Protein AF-A0A2H0FZQ2-F1 (afdb_monomer_lite)

Foldseek 3Di:
DCVVVVNDDQAAAEAQDEDDVVVVVVVVVLCVVCVPPDPVCSVSYHYHYPCSVVVCVVQDCPPVVFDWDFDADPVRDTPDIDTDHDDPVNVVVVSVVSVD

Sequence (100 aa):
GLDQTETKVKVYELPTIQGLFPRMFSTFIDNGMRKGIPKELWGGVITIYRDGSVIQEFTGNENGNNARVLVIDENGKVIYFYDRGFAVSALNQLRQKLAN

pLDDT: mean 87.91, std 6.71, range [55.88, 96.81]

Secondary structure (DSSP, 8-state):
-TGGGT------B--B--SSTGGGGHHHHHHHHHTTS-GGGGGGB--B-SSHHHHHHHH--TTTTS--EEEE-TTS-EEEEE-SS--HHHHHHHHHHH--

Radius of gyration: 14.75 Å; chains: 1; bounding box: 34×28×34 Å

Structure (mmCIF, N/CA/C/O backbone):
data_AF-A0A2H0FZQ2-F1
#
_entry.id   AF-A0A2H0FZQ2-F1
#
loop_
_atom_site.group_PDB
_atom_site.id
_atom_site.type_symbol
_atom_site.label_atom_id
_atom_site.label_alt_id
_atom_site.label_comp_id
_atom_site.label_asym_id
_atom_site.label_entity_id
_atom_site.label_seq_id
_atom_site.pdbx_PDB_ins_code
_atom_site.Cartn_x
_atom_site.Cartn_y
_atom_site.Cartn_z
_atom_site.occupancy
_atom_site.B_iso_or_equiv
_atom_site.auth_seq_id
_atom_site.auth_comp_id
_atom_site.auth_asym_id
_atom_site.auth_atom_id
_atom_site.pdbx_PDB_model_num
ATOM 1 N N . GLY A 1 1 ? -1.288 10.476 7.687 1.00 79.25 1 GLY A N 1
ATOM 2 C CA . GLY A 1 1 ? -2.688 10.019 7.602 1.00 79.25 1 GLY A CA 1
ATOM 3 C C . GLY A 1 1 ? -2.993 9.005 8.683 1.00 79.25 1 GLY A C 1
ATOM 4 O O . GLY A 1 1 ? -3.546 9.383 9.704 1.00 79.25 1 GLY A O 1
ATOM 5 N N . LEU A 1 2 ? -2.600 7.743 8.489 1.00 89.81 2 LEU A N 1
ATOM 6 C CA . LEU A 1 2 ? -2.849 6.669 9.462 1.00 89.81 2 LEU A CA 1
ATOM 7 C C . LEU A 1 2 ? -2.201 6.955 10.825 1.00 89.81 2 LEU A C 1
ATOM 9 O O . LEU A 1 2 ? -2.925 6.975 11.819 1.00 89.81 2 LEU A O 1
ATOM 13 N N . ASP A 1 3 ? -0.918 7.330 10.848 1.00 88.06 3 ASP A N 1
ATOM 14 C CA . ASP A 1 3 ? -0.205 7.693 12.088 1.00 88.06 3 ASP A CA 1
ATOM 15 C C . ASP A 1 3 ? -0.850 8.873 12.823 1.00 88.06 3 ASP A C 1
ATOM 17 O O . ASP A 1 3 ? -1.064 8.819 14.027 1.00 88.06 3 ASP A O 1
ATOM 21 N N . GLN A 1 4 ? -1.250 9.917 12.085 1.00 89.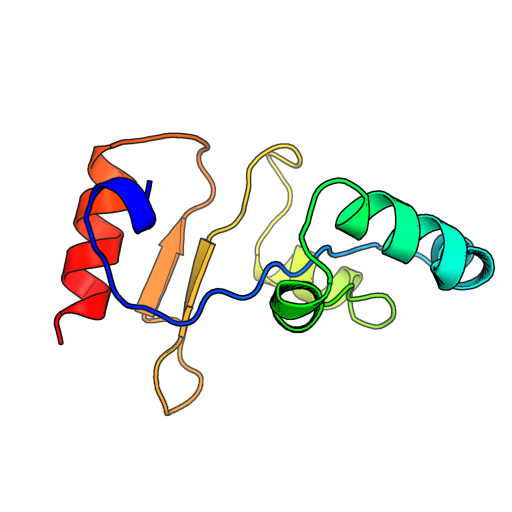88 4 GLN A N 1
ATOM 22 C CA . GLN A 1 4 ? -1.927 11.101 12.645 1.00 89.88 4 GLN A CA 1
ATOM 23 C C . GLN A 1 4 ? -3.290 10.777 13.274 1.00 89.88 4 GLN A C 1
ATOM 25 O O . GLN A 1 4 ? -3.803 11.561 14.062 1.00 89.88 4 GLN A O 1
ATOM 30 N N . THR A 1 5 ? -3.897 9.652 12.891 1.00 92.12 5 THR A N 1
ATOM 31 C CA . THR A 1 5 ? -5.168 9.164 13.450 1.00 92.12 5 THR A CA 1
ATOM 32 C C . THR A 1 5 ? -4.973 8.014 14.434 1.00 92.12 5 THR A C 1
ATOM 34 O O . THR A 1 5 ? -5.955 7.361 14.789 1.00 92.12 5 THR A O 1
ATOM 37 N N . GLU A 1 6 ? -3.720 7.728 14.805 1.00 91.75 6 GLU A N 1
ATOM 38 C CA . GLU A 1 6 ? -3.318 6.633 15.694 1.00 91.75 6 GLU A CA 1
ATOM 39 C C . GLU A 1 6 ? -3.867 5.264 15.254 1.00 91.75 6 GLU A C 1
ATOM 41 O O . GLU A 1 6 ? -4.117 4.367 16.061 1.00 91.75 6 GLU A O 1
ATOM 46 N N . THR A 1 7 ? -4.070 5.090 13.944 1.00 92.12 7 THR A N 1
ATOM 47 C CA . THR A 1 7 ? -4.618 3.852 13.386 1.00 92.12 7 THR A CA 1
ATOM 48 C C . THR A 1 7 ? -3.526 2.787 13.372 1.00 92.12 7 THR A C 1
ATOM 50 O O . THR A 1 7 ? -2.609 2.838 12.555 1.00 92.12 7 THR A O 1
ATOM 53 N N . LYS A 1 8 ? -3.629 1.806 14.274 1.00 89.88 8 LYS A N 1
ATOM 54 C CA . LYS A 1 8 ? -2.669 0.701 14.389 1.00 89.88 8 LYS A CA 1
ATOM 55 C C . LYS A 1 8 ? -2.982 -0.391 13.371 1.00 89.88 8 LYS A C 1
ATOM 57 O O . LYS A 1 8 ? -3.814 -1.256 13.619 1.00 89.88 8 LYS A O 1
ATOM 62 N N . VAL A 1 9 ? -2.298 -0.358 12.234 1.00 90.44 9 VAL A N 1
ATOM 63 C CA . VAL A 1 9 ? -2.430 -1.363 11.174 1.00 90.44 9 VAL A CA 1
ATOM 64 C C . VAL A 1 9 ? -1.072 -1.634 10.535 1.00 90.44 9 VAL A C 1
ATOM 66 O O . VAL A 1 9 ? -0.222 -0.748 10.469 1.00 90.44 9 VAL A O 1
ATOM 69 N N . LYS A 1 10 ? -0.854 -2.865 10.066 1.00 90.06 10 LYS A N 1
ATOM 70 C CA . LYS A 1 10 ? 0.319 -3.183 9.247 1.00 90.06 10 LYS A CA 1
ATOM 71 C C . LYS A 1 10 ? 0.111 -2.619 7.847 1.00 90.06 10 LYS A C 1
ATOM 73 O O . LYS A 1 10 ? -0.877 -2.945 7.195 1.00 9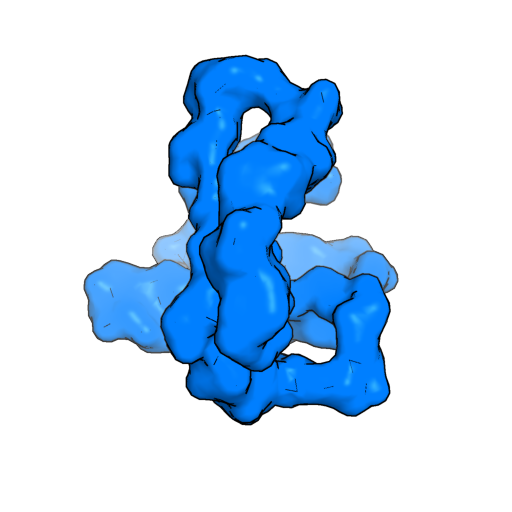0.06 10 LYS A O 1
ATOM 78 N N . VAL A 1 11 ? 1.049 -1.797 7.394 1.00 91.44 11 VAL A N 1
ATOM 79 C CA . VAL A 1 11 ? 1.039 -1.206 6.055 1.00 91.44 11 VAL A CA 1
ATOM 80 C C . VAL A 1 11 ? 2.225 -1.750 5.278 1.00 91.44 11 VAL A C 1
ATOM 82 O O . VAL A 1 11 ? 3.337 -1.807 5.801 1.00 91.44 11 VAL A O 1
ATOM 85 N N . TYR A 1 12 ? 1.968 -2.137 4.033 1.00 92.38 12 TYR A N 1
ATOM 86 C CA . TYR A 1 12 ? 2.997 -2.514 3.079 1.00 92.38 12 TYR A CA 1
ATOM 87 C C . TYR A 1 12 ? 2.915 -1.577 1.880 1.00 92.38 12 TYR A C 1
ATOM 89 O O . TYR A 1 12 ? 1.873 -1.463 1.236 1.00 92.38 12 TYR A O 1
ATOM 97 N N . GLU A 1 13 ? 4.018 -0.910 1.580 1.00 90.38 13 GLU A N 1
ATOM 98 C CA . GLU A 1 13 ? 4.202 -0.174 0.344 1.00 90.38 13 GLU A CA 1
ATOM 99 C C . GLU A 1 13 ? 4.740 -1.135 -0.708 1.00 90.38 13 GLU A C 1
ATOM 101 O O . GLU A 1 13 ? 5.802 -1.744 -0.546 1.00 90.38 13 GLU A O 1
ATOM 106 N N . LEU A 1 14 ? 3.996 -1.268 -1.802 1.00 91.69 14 LEU A N 1
ATOM 107 C CA . LEU A 1 14 ? 4.299 -2.216 -2.866 1.00 91.69 14 LEU A CA 1
ATOM 108 C C . LEU A 1 14 ? 4.607 -1.476 -4.175 1.00 91.69 14 LEU A C 1
ATOM 110 O O . LEU A 1 14 ? 3.766 -1.466 -5.083 1.00 91.69 14 LEU A O 1
ATOM 114 N N . PRO A 1 15 ? 5.784 -0.823 -4.306 1.00 89.00 15 PRO A N 1
ATOM 115 C CA . PRO A 1 15 ? 6.216 -0.268 -5.580 1.00 89.00 15 PRO A CA 1
ATOM 116 C C . PRO A 1 15 ? 6.116 -1.327 -6.671 1.00 89.00 15 PRO A C 1
ATOM 118 O O . PRO A 1 15 ? 6.732 -2.385 -6.586 1.00 89.00 15 PRO A O 1
ATOM 121 N N . THR A 1 16 ? 5.315 -1.058 -7.689 1.00 88.00 16 THR A N 1
ATOM 122 C CA . THR A 1 16 ? 5.019 -2.033 -8.734 1.00 88.00 16 THR A CA 1
ATOM 123 C C . THR A 1 16 ? 5.623 -1.526 -10.028 1.00 88.00 16 THR A C 1
ATOM 125 O O . THR A 1 16 ? 5.225 -0.478 -10.530 1.00 88.00 16 THR A O 1
ATOM 128 N N . ILE A 1 17 ? 6.614 -2.246 -10.549 1.00 84.56 17 ILE A N 1
ATOM 129 C CA . ILE A 1 17 ? 7.376 -1.813 -11.718 1.00 84.56 17 ILE A CA 1
ATOM 130 C C . ILE A 1 17 ? 7.225 -2.850 -12.823 1.00 84.56 17 ILE A C 1
ATOM 132 O O . ILE A 1 17 ? 7.522 -4.030 -12.639 1.00 84.56 17 ILE A O 1
ATOM 136 N N . GLN A 1 18 ? 6.772 -2.398 -13.990 1.00 81.50 18 GLN A N 1
ATOM 137 C CA . GLN A 1 18 ? 6.613 -3.253 -15.161 1.00 81.50 18 GLN A CA 1
ATOM 138 C C . GLN A 1 18 ? 7.886 -3.342 -16.001 1.00 81.50 18 GLN A C 1
ATOM 140 O O . GLN A 1 18 ? 8.684 -2.410 -16.072 1.00 81.50 18 GLN A O 1
ATOM 145 N N . GLY A 1 19 ? 8.023 -4.459 -16.715 1.00 77.88 19 GLY A N 1
ATOM 146 C CA . GLY A 1 19 ? 9.064 -4.656 -17.718 1.00 77.88 19 GLY A CA 1
ATOM 147 C C . GLY A 1 19 ? 10.297 -5.410 -17.217 1.00 77.88 19 GLY A C 1
ATOM 148 O O . GLY A 1 19 ? 10.518 -5.624 -16.024 1.00 77.88 19 GLY A O 1
ATOM 149 N N . LEU A 1 20 ? 11.100 -5.871 -18.175 1.00 71.94 20 LEU A N 1
ATOM 150 C CA . LEU A 1 20 ? 12.327 -6.637 -17.927 1.00 71.94 20 LEU A CA 1
ATOM 151 C C . LEU A 1 20 ? 13.512 -5.731 -17.568 1.00 71.94 20 LEU A C 1
ATOM 153 O O . LEU A 1 20 ? 14.345 -6.111 -16.748 1.00 71.94 20 LEU A O 1
ATOM 157 N N . PHE A 1 21 ? 13.559 -4.523 -18.136 1.00 76.75 21 PHE A N 1
ATOM 158 C CA . PHE A 1 21 ? 14.666 -3.581 -17.959 1.00 76.75 21 PHE A CA 1
ATOM 159 C C . PHE A 1 21 ? 14.861 -3.112 -16.504 1.00 76.75 21 PHE A C 1
ATOM 161 O O . PHE A 1 21 ? 15.992 -3.171 -16.021 1.00 76.75 21 PHE A O 1
ATOM 168 N N . PRO A 1 22 ? 13.808 -2.747 -15.744 1.00 74.75 22 PRO A N 1
ATOM 169 C CA . PRO A 1 22 ? 13.980 -2.297 -14.361 1.00 74.75 22 PRO A CA 1
ATOM 170 C C . PRO A 1 22 ? 14.526 -3.381 -13.427 1.00 74.75 22 PRO A C 1
ATOM 172 O O . PRO A 1 22 ? 15.198 -3.073 -12.447 1.00 74.75 22 PRO A O 1
ATOM 175 N N . ARG A 1 23 ? 14.309 -4.662 -13.755 1.00 76.44 23 ARG A N 1
ATOM 176 C CA . ARG A 1 23 ? 14.821 -5.787 -12.956 1.00 76.44 23 ARG A CA 1
ATOM 177 C C . ARG A 1 23 ? 16.345 -5.842 -12.943 1.00 76.44 23 ARG A C 1
ATOM 179 O O . ARG A 1 23 ? 16.919 -6.274 -11.952 1.00 76.44 23 ARG A O 1
ATOM 186 N N . MET A 1 24 ? 16.992 -5.403 -14.024 1.00 78.06 24 MET A N 1
ATOM 187 C CA . MET A 1 24 ? 18.455 -5.400 -14.133 1.00 78.06 24 MET A CA 1
ATOM 188 C C . MET A 1 24 ? 19.113 -4.347 -13.230 1.00 78.06 24 MET A C 1
ATOM 190 O O . MET A 1 24 ? 20.301 -4.450 -12.944 1.00 78.06 24 MET A O 1
ATOM 194 N N . PHE A 1 25 ? 18.343 -3.368 -12.744 1.00 84.31 25 PHE A N 1
ATOM 195 C CA . PHE A 1 25 ? 18.809 -2.289 -11.869 1.00 84.31 25 PHE A CA 1
ATOM 196 C C . PHE A 1 25 ? 18.081 -2.280 -10.515 1.00 84.31 25 PHE A C 1
ATOM 198 O O . PHE A 1 25 ? 18.018 -1.243 -9.851 1.00 84.31 25 PHE A O 1
ATOM 205 N N . SER A 1 26 ? 17.541 -3.427 -10.087 1.00 81.81 26 SER A N 1
ATOM 206 C CA . SER A 1 26 ? 16.689 -3.530 -8.895 1.00 81.81 26 SER A CA 1
ATOM 207 C C . SER A 1 26 ? 17.350 -2.986 -7.630 1.00 81.81 26 SER A C 1
ATOM 209 O O . SER A 1 26 ? 16.726 -2.244 -6.884 1.00 81.81 26 SER A O 1
ATOM 211 N N . THR A 1 27 ? 18.643 -3.251 -7.419 1.00 81.19 27 THR A N 1
ATOM 212 C CA . THR A 1 27 ? 19.378 -2.741 -6.252 1.00 81.19 27 THR A CA 1
ATOM 213 C C . THR A 1 27 ? 19.392 -1.213 -6.197 1.00 81.19 27 THR A C 1
ATOM 215 O O . THR A 1 27 ? 19.249 -0.633 -5.124 1.00 81.19 27 THR A O 1
ATOM 218 N N . PHE A 1 28 ? 19.550 -0.538 -7.338 1.00 85.81 28 PHE A N 1
ATOM 219 C CA . PHE A 1 28 ? 19.534 0.925 -7.390 1.00 85.81 28 PHE A CA 1
ATOM 220 C C . PHE A 1 28 ? 18.129 1.476 -7.117 1.00 85.81 28 PHE A C 1
ATOM 222 O O . PHE A 1 28 ? 17.977 2.424 -6.348 1.00 85.81 28 PHE A O 1
ATOM 229 N N . ILE A 1 29 ? 17.110 0.845 -7.703 1.00 82.38 29 ILE A N 1
ATOM 230 C CA . ILE A 1 29 ? 15.703 1.217 -7.533 1.00 82.38 29 ILE A CA 1
ATOM 231 C C . ILE A 1 29 ? 15.262 1.026 -6.079 1.00 82.38 29 ILE A C 1
ATOM 233 O O . ILE A 1 29 ? 14.756 1.966 -5.471 1.00 82.38 29 ILE A O 1
ATOM 237 N N . ASP A 1 30 ? 15.506 -0.145 -5.494 1.00 83.25 30 ASP A N 1
ATOM 238 C CA . ASP A 1 30 ? 15.128 -0.464 -4.114 1.00 83.25 30 ASP A CA 1
ATOM 239 C C . ASP A 1 30 ? 15.797 0.495 -3.120 1.00 83.25 30 ASP A C 1
ATOM 241 O O . ASP A 1 30 ? 15.154 0.983 -2.189 1.00 83.25 30 ASP A O 1
ATOM 245 N N . ASN A 1 31 ? 17.076 0.821 -3.341 1.00 83.31 31 ASN A N 1
ATOM 246 C CA . ASN A 1 31 ? 17.786 1.816 -2.536 1.00 83.31 31 ASN A CA 1
ATOM 247 C C . ASN A 1 31 ? 17.196 3.221 -2.706 1.00 83.31 31 ASN A C 1
ATOM 249 O O . ASN A 1 31 ? 17.130 3.971 -1.734 1.00 83.31 31 ASN A O 1
ATOM 253 N N . GLY A 1 32 ? 16.748 3.578 -3.913 1.00 85.25 32 GLY A N 1
ATOM 254 C CA . GLY A 1 32 ? 16.032 4.823 -4.180 1.00 85.25 32 GLY A CA 1
ATOM 255 C C . GLY A 1 32 ? 14.715 4.912 -3.409 1.00 85.25 32 GLY A C 1
ATOM 256 O O . GLY A 1 32 ? 14.497 5.890 -2.695 1.00 85.25 32 GLY A O 1
ATOM 257 N N . MET A 1 33 ? 13.883 3.869 -3.479 1.00 82.69 33 MET A N 1
ATOM 258 C CA . MET A 1 33 ? 12.579 3.812 -2.799 1.00 82.69 33 MET A CA 1
ATOM 259 C C . MET A 1 33 ? 12.707 3.853 -1.271 1.00 82.69 33 MET A C 1
ATOM 261 O O . MET A 1 33 ? 11.842 4.388 -0.587 1.00 82.69 33 MET A O 1
ATOM 265 N N . ARG A 1 34 ? 13.811 3.335 -0.723 1.00 84.25 34 ARG A N 1
ATOM 266 C CA . ARG A 1 34 ? 14.072 3.284 0.724 1.00 84.25 34 ARG A CA 1
ATOM 267 C C . ARG A 1 34 ? 14.906 4.454 1.255 1.00 84.25 34 ARG A C 1
ATOM 269 O O . ARG A 1 34 ? 15.126 4.537 2.461 1.00 84.25 34 ARG A O 1
ATOM 276 N N . LYS A 1 35 ? 15.367 5.370 0.393 1.00 83.31 35 LYS A N 1
ATOM 277 C CA . LYS A 1 35 ? 16.362 6.414 0.721 1.00 83.31 35 LYS A CA 1
ATOM 278 C C . LYS A 1 35 ? 15.942 7.363 1.856 1.00 83.31 35 LYS A C 1
ATOM 280 O O . LYS A 1 35 ? 16.808 7.950 2.495 1.00 83.31 35 LYS A O 1
ATOM 285 N N . GLY A 1 36 ? 14.640 7.511 2.105 1.00 78.19 36 GLY A N 1
ATOM 286 C CA . GLY A 1 36 ? 14.082 8.347 3.176 1.00 78.19 36 GLY A CA 1
ATOM 287 C C . GLY A 1 36 ? 13.498 7.573 4.361 1.00 78.19 36 GLY A C 1
ATOM 288 O O . GLY A 1 36 ? 12.907 8.189 5.241 1.00 78.19 36 GLY A O 1
ATOM 289 N N . ILE A 1 37 ? 13.623 6.245 4.377 1.00 79.94 37 ILE A N 1
ATOM 290 C CA . ILE A 1 37 ? 12.950 5.374 5.344 1.00 79.94 37 ILE A CA 1
ATOM 291 C C . ILE A 1 37 ? 14.002 4.800 6.305 1.00 79.94 37 ILE A C 1
ATOM 293 O O . ILE A 1 37 ? 15.027 4.291 5.839 1.00 79.94 37 ILE A O 1
ATOM 297 N N . PRO A 1 38 ? 13.784 4.850 7.632 1.00 82.56 38 PRO A N 1
ATOM 298 C CA . PRO A 1 38 ? 14.639 4.165 8.600 1.00 82.56 38 PRO A CA 1
ATOM 299 C C . PRO A 1 38 ? 14.781 2.667 8.284 1.00 82.56 38 PRO A C 1
ATOM 301 O O . PRO A 1 38 ? 13.820 2.028 7.852 1.00 82.56 38 PRO A O 1
ATOM 304 N N . LYS A 1 39 ? 15.974 2.089 8.484 1.00 80.94 39 LYS A N 1
ATOM 305 C CA . LYS A 1 39 ? 16.292 0.709 8.050 1.00 80.94 39 LYS A CA 1
ATOM 306 C C . LYS A 1 39 ? 15.365 -0.337 8.663 1.00 80.94 39 LYS A C 1
ATOM 308 O O . LYS A 1 39 ? 15.006 -1.311 8.009 1.00 80.94 39 LYS A O 1
ATOM 313 N N . GLU A 1 40 ? 14.951 -0.113 9.897 1.00 83.88 40 GLU A N 1
ATOM 314 C CA . GLU A 1 40 ? 14.003 -0.924 10.650 1.00 83.88 40 GLU A CA 1
ATOM 315 C C . GLU A 1 40 ? 12.611 -0.998 9.998 1.00 83.88 40 GLU A C 1
ATOM 317 O O . GLU A 1 40 ? 11.903 -1.985 10.183 1.00 83.88 40 GLU A O 1
ATOM 322 N N . LEU A 1 41 ? 12.238 -0.008 9.179 1.00 80.38 41 LEU A N 1
ATOM 323 C CA . LEU A 1 41 ? 10.958 0.046 8.469 1.00 80.38 41 LEU A CA 1
ATOM 324 C C . LEU A 1 41 ? 11.058 -0.455 7.019 1.00 80.38 41 LEU A C 1
ATOM 326 O O . LEU A 1 41 ? 10.039 -0.566 6.339 1.00 80.38 41 LEU A O 1
ATOM 330 N N . TRP A 1 42 ? 12.250 -0.825 6.533 1.00 79.81 42 TRP A N 1
ATOM 331 C CA . TRP A 1 42 ? 12.436 -1.290 5.149 1.00 79.81 42 TRP A CA 1
ATOM 332 C C . TRP A 1 42 ? 11.640 -2.556 4.821 1.00 79.81 42 TRP A C 1
ATOM 334 O O . TRP A 1 42 ? 11.303 -2.769 3.658 1.00 79.81 42 TRP A O 1
ATOM 344 N N . GLY A 1 43 ? 11.305 -3.372 5.827 1.00 79.69 43 GLY A N 1
ATOM 345 C CA . GLY A 1 43 ? 10.449 -4.551 5.661 1.00 79.69 43 GLY A CA 1
ATOM 346 C C . GLY A 1 43 ? 9.014 -4.225 5.229 1.00 79.69 43 GLY A C 1
ATOM 347 O O . GLY A 1 43 ? 8.331 -5.097 4.700 1.00 79.69 43 GLY A O 1
ATOM 348 N N . GLY A 1 44 ? 8.570 -2.977 5.409 1.00 84.62 44 GLY A N 1
ATOM 349 C CA . GLY A 1 44 ? 7.289 -2.489 4.904 1.00 84.62 44 GLY A CA 1
ATOM 350 C C . GLY A 1 44 ? 7.307 -2.133 3.417 1.00 84.62 44 GLY A C 1
ATOM 351 O O . GLY A 1 44 ? 6.241 -1.918 2.861 1.00 84.62 44 GLY A O 1
ATOM 352 N N . VAL A 1 45 ? 8.474 -2.08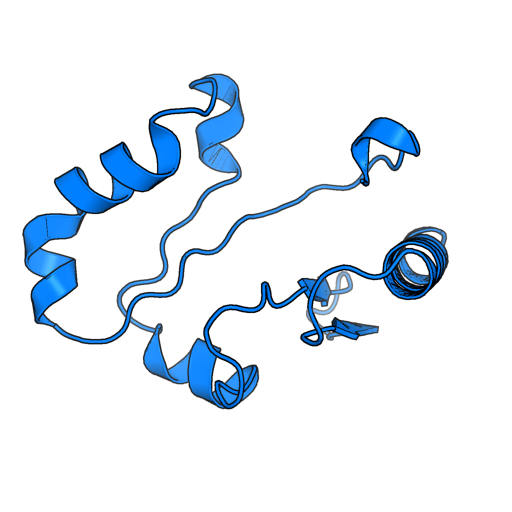5 2.758 1.00 88.12 45 VAL A N 1
ATOM 353 C CA . VAL A 1 45 ? 8.607 -1.662 1.352 1.00 88.12 45 VAL A CA 1
ATOM 354 C C . VAL A 1 45 ? 9.126 -2.809 0.491 1.00 88.12 45 VAL A C 1
ATOM 356 O O . VAL A 1 45 ? 10.308 -3.182 0.554 1.00 88.12 45 VAL A O 1
ATOM 359 N N . ILE A 1 46 ? 8.245 -3.352 -0.346 1.00 89.38 46 ILE A N 1
ATOM 360 C CA . ILE A 1 46 ? 8.504 -4.547 -1.153 1.00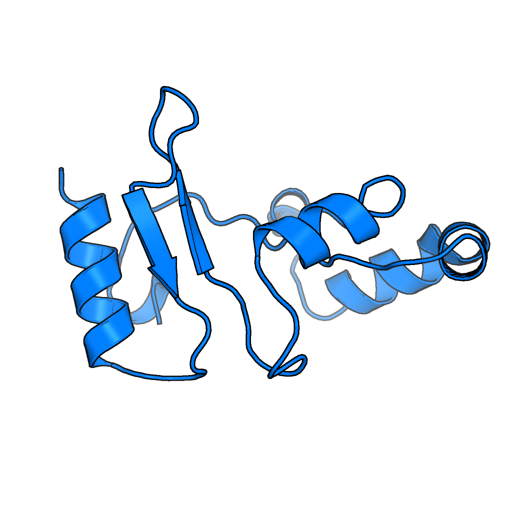 89.38 46 ILE A CA 1
ATOM 361 C C . ILE A 1 46 ? 8.236 -4.223 -2.622 1.00 89.38 46 ILE A C 1
ATOM 363 O O . ILE A 1 46 ? 7.091 -4.128 -3.054 1.00 89.38 46 ILE A O 1
ATOM 367 N N . THR A 1 47 ? 9.301 -4.074 -3.409 1.00 89.25 47 THR A N 1
ATOM 368 C CA . THR A 1 47 ? 9.173 -3.809 -4.844 1.00 89.25 47 THR A CA 1
ATOM 369 C C . THR A 1 47 ? 8.757 -5.074 -5.603 1.00 89.25 47 THR A C 1
ATOM 371 O O . THR A 1 47 ? 9.433 -6.104 -5.546 1.00 89.25 47 THR A O 1
ATOM 374 N N . ILE A 1 48 ? 7.666 -4.995 -6.364 1.00 89.50 48 ILE A N 1
ATOM 375 C CA . ILE A 1 48 ? 7.145 -6.070 -7.213 1.00 89.50 48 ILE A CA 1
ATOM 376 C C . ILE A 1 48 ? 7.661 -5.875 -8.641 1.00 89.50 48 ILE A C 1
ATOM 378 O O . ILE A 1 48 ? 7.245 -4.961 -9.353 1.00 89.50 48 ILE A O 1
ATOM 382 N N . TYR A 1 49 ? 8.561 -6.767 -9.064 1.00 87.19 49 TYR A N 1
ATOM 383 C CA . TYR A 1 49 ? 9.205 -6.727 -10.385 1.00 87.19 49 TYR A CA 1
ATOM 384 C C . TYR A 1 49 ? 8.635 -7.730 -11.397 1.00 87.19 49 TYR A C 1
ATOM 386 O O . TYR A 1 49 ? 8.546 -7.442 -12.591 1.00 87.19 49 TYR A O 1
ATOM 394 N N . ARG A 1 50 ? 8.331 -8.960 -10.957 1.00 86.50 50 ARG A N 1
ATOM 395 C CA . ARG A 1 50 ? 7.891 -10.040 -11.860 1.00 86.50 50 ARG A CA 1
ATOM 396 C C . ARG A 1 50 ? 6.428 -9.874 -12.240 1.00 86.50 50 ARG A C 1
ATOM 398 O O . ARG A 1 50 ? 6.122 -9.843 -13.427 1.00 86.50 50 ARG A O 1
ATOM 405 N N . ASP A 1 51 ? 5.586 -9.655 -11.238 1.00 89.81 51 ASP A N 1
ATOM 406 C CA . ASP A 1 51 ? 4.130 -9.603 -11.388 1.00 89.81 51 ASP A CA 1
ATOM 407 C C . ASP A 1 51 ? 3.607 -8.169 -11.525 1.00 89.81 51 ASP A C 1
ATOM 409 O O . ASP A 1 51 ? 2.431 -7.894 -11.302 1.00 89.81 51 ASP A O 1
ATOM 413 N N . GLY A 1 52 ? 4.478 -7.231 -11.912 1.00 88.38 52 GLY A N 1
ATOM 414 C CA . GLY A 1 52 ? 4.110 -5.822 -12.007 1.00 88.38 52 GLY A CA 1
ATOM 415 C C . GLY A 1 52 ? 2.972 -5.556 -12.997 1.00 88.38 52 GLY A C 1
ATOM 416 O O . GLY A 1 52 ? 2.130 -4.690 -12.765 1.00 88.38 52 GLY A O 1
ATOM 417 N N . SER A 1 53 ? 2.912 -6.331 -14.084 1.00 88.94 53 SER A N 1
ATOM 418 C CA . SER A 1 53 ? 1.805 -6.276 -15.044 1.00 88.94 53 SER A CA 1
ATOM 419 C C . SER A 1 53 ? 0.497 -6.785 -14.454 1.00 88.94 53 SER A C 1
ATOM 421 O O . SER A 1 53 ? -0.523 -6.126 -14.614 1.00 88.94 53 SER A O 1
ATOM 423 N N . VAL A 1 54 ? 0.547 -7.893 -13.714 1.00 92.25 54 VAL A N 1
ATOM 424 C CA . VAL A 1 54 ? -0.624 -8.509 -13.074 1.00 92.25 54 VAL A CA 1
ATOM 425 C C . VAL A 1 54 ? -1.236 -7.558 -12.047 1.00 92.25 54 VAL A C 1
ATOM 427 O O . VAL A 1 54 ? -2.439 -7.325 -12.057 1.00 92.25 54 VAL A O 1
ATOM 430 N N . ILE A 1 55 ? -0.409 -6.951 -11.191 1.00 91.25 55 ILE A N 1
ATOM 431 C CA . ILE A 1 55 ? -0.883 -6.003 -10.175 1.00 91.25 55 ILE A CA 1
ATOM 432 C C . ILE A 1 55 ? -1.488 -4.754 -10.819 1.00 91.25 55 ILE A C 1
ATOM 434 O O . ILE A 1 55 ? -2.527 -4.269 -10.368 1.00 91.25 55 ILE A O 1
ATOM 438 N N . GLN A 1 56 ? -0.873 -4.228 -11.878 1.00 89.19 56 GLN A N 1
ATOM 439 C CA . GLN A 1 56 ? -1.414 -3.064 -12.576 1.00 89.19 56 GLN A CA 1
ATOM 440 C C . GLN A 1 56 ? -2.732 -3.378 -13.292 1.00 89.19 56 GLN A C 1
ATOM 442 O O . GLN A 1 56 ? -3.631 -2.548 -13.280 1.00 89.19 56 GLN A O 1
ATOM 447 N N . GLU A 1 57 ? -2.856 -4.550 -13.913 1.00 91.62 57 GLU A N 1
ATOM 448 C CA . GLU A 1 57 ? -4.105 -4.988 -14.540 1.00 91.62 57 GLU A CA 1
ATOM 449 C C . GLU A 1 57 ? -5.211 -5.161 -13.493 1.00 91.62 57 GLU A C 1
ATOM 451 O O . GLU A 1 57 ? -6.316 -4.660 -13.674 1.00 91.62 57 GLU A O 1
ATOM 456 N N . PHE A 1 58 ? -4.886 -5.778 -12.354 1.00 93.31 58 PHE A N 1
ATOM 457 C CA . PHE A 1 58 ? -5.823 -5.987 -11.253 1.00 93.31 58 PHE A CA 1
ATOM 458 C C . PHE A 1 58 ? -6.303 -4.678 -10.610 1.00 93.31 58 PHE A C 1
ATOM 460 O O . PHE A 1 58 ? -7.468 -4.557 -10.242 1.00 93.31 58 PHE A O 1
ATOM 467 N N . THR A 1 59 ? -5.407 -3.701 -10.452 1.00 92.31 59 THR A N 1
ATOM 468 C CA . THR A 1 59 ? -5.692 -2.447 -9.732 1.00 92.31 59 THR A CA 1
ATOM 469 C C . THR A 1 59 ? -5.986 -1.250 -10.645 1.00 92.31 59 THR A C 1
ATOM 471 O O . THR A 1 59 ? -6.325 -0.178 -10.148 1.00 92.31 59 THR A O 1
ATOM 474 N N . GLY A 1 60 ? -5.869 -1.407 -11.967 1.00 90.25 60 GLY A N 1
ATOM 475 C CA . GLY A 1 60 ? -6.039 -0.348 -12.966 1.00 90.25 60 GLY A CA 1
ATOM 476 C C . GLY A 1 60 ? -4.864 0.640 -13.046 1.00 90.25 60 GLY A C 1
ATOM 477 O O . GLY A 1 60 ? -4.046 0.746 -12.136 1.00 90.25 60 GLY A O 1
ATOM 478 N N . ASN A 1 61 ? -4.756 1.408 -14.141 1.00 87.00 61 ASN A N 1
ATOM 479 C CA . ASN A 1 61 ? -3.694 2.423 -14.310 1.00 87.00 61 ASN A CA 1
ATOM 480 C C . ASN A 1 61 ? -4.101 3.704 -15.040 1.00 87.00 61 ASN A C 1
ATOM 482 O O . ASN A 1 61 ? -3.253 4.417 -15.566 1.00 87.00 61 ASN A O 1
ATOM 486 N N . GLU A 1 62 ? -5.389 4.017 -15.055 1.00 84.00 62 GLU A N 1
ATOM 487 C CA . GLU A 1 62 ? -5.916 5.187 -15.769 1.00 84.00 62 GLU A CA 1
ATOM 488 C C . GLU A 1 62 ? -5.354 6.504 -15.202 1.00 84.00 62 GLU A C 1
ATOM 490 O O . GLU A 1 62 ? -5.039 7.418 -15.958 1.00 84.00 62 GLU A O 1
ATOM 495 N N . ASN A 1 63 ? -5.131 6.564 -13.881 1.00 81.69 63 ASN A N 1
ATOM 496 C CA . ASN A 1 63 ? -4.502 7.689 -13.182 1.00 81.69 63 ASN A CA 1
ATOM 497 C C . ASN A 1 63 ? -3.208 7.245 -12.483 1.00 81.69 63 ASN A C 1
ATOM 499 O O . ASN A 1 63 ? -3.157 7.121 -11.259 1.00 81.69 63 ASN A O 1
ATOM 503 N N . GLY A 1 64 ? -2.156 6.982 -13.263 1.00 79.00 64 GLY A N 1
ATOM 504 C CA . GLY A 1 64 ? -0.936 6.311 -12.786 1.00 79.00 64 GLY A CA 1
ATOM 505 C C . GLY A 1 64 ? -0.160 6.991 -11.652 1.00 79.00 64 GLY A C 1
ATOM 506 O O . GLY A 1 64 ? 0.635 6.331 -10.990 1.00 79.00 64 GLY A O 1
ATOM 507 N N . ASN A 1 65 ? -0.417 8.273 -11.384 1.00 84.31 65 ASN A N 1
ATOM 508 C CA . ASN A 1 65 ? 0.218 9.008 -10.287 1.00 84.31 65 ASN A CA 1
ATOM 509 C C . ASN A 1 65 ? -0.486 8.821 -8.934 1.00 84.31 65 ASN A C 1
ATOM 511 O O . ASN A 1 65 ? 0.035 9.263 -7.909 1.00 84.31 65 ASN A O 1
ATOM 515 N N . ASN A 1 66 ? -1.663 8.194 -8.907 1.00 87.81 66 ASN A N 1
ATOM 516 C CA . ASN A 1 66 ? -2.379 7.960 -7.663 1.00 87.81 66 ASN A CA 1
ATOM 517 C C . ASN A 1 66 ? -1.833 6.724 -6.949 1.00 87.81 66 ASN A C 1
ATOM 519 O O . ASN A 1 66 ? -1.646 5.661 -7.545 1.00 87.81 66 ASN A O 1
ATOM 523 N N . ALA A 1 67 ? -1.650 6.848 -5.634 1.00 88.62 67 ALA A N 1
ATOM 524 C CA . ALA A 1 67 ? -1.484 5.679 -4.789 1.00 88.62 67 ALA A CA 1
ATOM 525 C C . ALA A 1 67 ? -2.763 4.832 -4.834 1.00 88.62 67 ALA A C 1
ATOM 527 O O . ALA A 1 67 ? -3.876 5.360 -4.759 1.00 88.62 67 ALA A O 1
ATOM 528 N N . ARG A 1 68 ? -2.580 3.515 -4.925 1.00 92.81 68 ARG A N 1
ATOM 529 C CA . ARG A 1 68 ? -3.659 2.529 -4.882 1.00 92.81 68 ARG A CA 1
ATOM 530 C C . ARG A 1 68 ? -3.639 1.863 -3.525 1.00 92.81 68 ARG A C 1
ATOM 532 O O . ARG A 1 68 ? -2.634 1.271 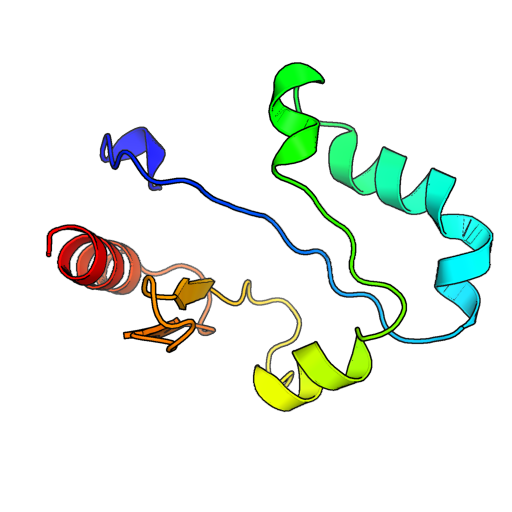-3.140 1.00 92.81 68 ARG A O 1
ATOM 539 N N . VAL A 1 69 ? -4.735 1.995 -2.793 1.00 94.50 69 VAL A N 1
ATOM 540 C CA . VAL A 1 69 ? -4.849 1.517 -1.418 1.00 94.50 69 VAL A CA 1
ATOM 541 C C . VAL A 1 69 ? -5.803 0.338 -1.390 1.00 94.50 69 VAL A C 1
ATOM 543 O O . VAL A 1 69 ? -6.953 0.467 -1.802 1.00 94.50 69 VAL A O 1
ATOM 546 N N . LEU A 1 70 ? -5.319 -0.798 -0.892 1.00 95.50 70 LEU A N 1
ATOM 547 C CA . LEU A 1 70 ? -6.098 -2.013 -0.694 1.00 95.50 70 LEU A CA 1
ATOM 548 C C . LEU A 1 70 ? -6.126 -2.354 0.794 1.00 95.50 70 LEU A C 1
ATOM 550 O O . LEU A 1 70 ? -5.096 -2.286 1.464 1.00 95.50 70 LEU A O 1
ATOM 554 N N . VAL A 1 71 ? -7.289 -2.767 1.292 1.00 95.56 71 VAL A N 1
ATOM 555 C CA . VAL A 1 71 ? -7.395 -3.506 2.556 1.00 95.56 71 VAL A CA 1
ATOM 556 C C . VAL A 1 71 ? -7.796 -4.929 2.215 1.00 95.56 71 VAL A C 1
ATOM 558 O O . VAL A 1 71 ? -8.776 -5.141 1.498 1.00 95.56 71 VAL A O 1
ATOM 561 N N . ILE A 1 72 ? -7.021 -5.880 2.722 1.00 94.19 72 ILE A N 1
ATOM 562 C CA . ILE A 1 72 ? -7.194 -7.309 2.485 1.00 94.19 72 ILE A CA 1
ATOM 563 C C . ILE A 1 72 ? -7.502 -7.966 3.833 1.00 94.19 72 ILE A C 1
ATOM 565 O O . ILE A 1 72 ? -6.839 -7.650 4.821 1.00 94.19 72 ILE A O 1
ATOM 569 N N . ASP A 1 73 ? -8.513 -8.831 3.877 1.00 93.56 73 ASP A N 1
ATOM 570 C CA . ASP A 1 73 ? -8.834 -9.621 5.068 1.00 93.56 73 ASP A CA 1
ATOM 571 C C . ASP A 1 73 ? -7.932 -10.863 5.212 1.00 93.56 73 ASP A C 1
ATOM 573 O O . ASP A 1 73 ? -7.092 -11.168 4.362 1.00 93.56 73 ASP A O 1
ATOM 577 N N . GLU A 1 74 ? -8.103 -11.608 6.301 1.00 92.56 74 GLU A N 1
ATOM 578 C CA . GLU A 1 74 ? -7.363 -12.848 6.583 1.00 92.56 74 GLU A CA 1
ATOM 579 C C . GLU A 1 74 ? -7.548 -13.965 5.542 1.00 92.56 74 GLU A C 1
ATOM 581 O O . GLU A 1 74 ? -6.708 -14.859 5.452 1.00 92.56 74 GLU A O 1
ATOM 586 N N . ASN A 1 75 ? -8.606 -13.902 4.728 1.00 95.50 75 ASN A N 1
ATOM 587 C CA . ASN A 1 75 ? -8.886 -14.859 3.658 1.00 95.50 75 ASN A CA 1
ATOM 588 C C . ASN A 1 75 ? -8.305 -14.409 2.308 1.00 95.50 75 ASN A C 1
ATOM 590 O O . ASN A 1 75 ? -8.512 -15.073 1.291 1.00 95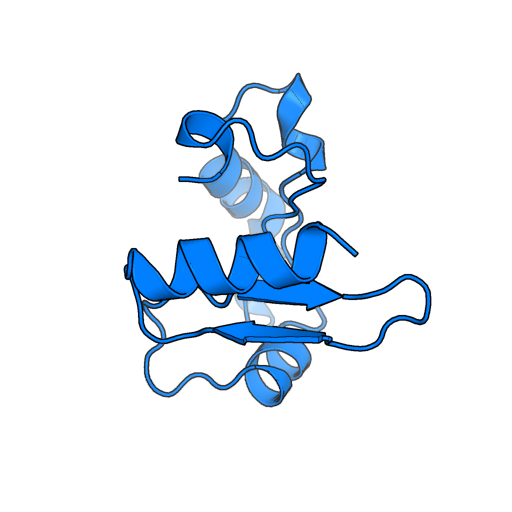.50 75 ASN A O 1
ATOM 594 N N . GLY A 1 76 ? -7.595 -13.277 2.271 1.00 92.88 76 GLY A N 1
ATOM 595 C CA . GLY A 1 76 ? -7.036 -12.720 1.044 1.00 92.88 76 GLY A CA 1
ATOM 596 C C . GLY A 1 76 ? -8.046 -11.937 0.202 1.00 92.88 76 GLY A C 1
ATOM 597 O O . GLY A 1 76 ? -7.760 -11.623 -0.954 1.00 92.88 76 GLY A O 1
ATOM 598 N N . LYS A 1 77 ? -9.226 -11.600 0.736 1.00 95.56 77 LYS A N 1
ATOM 599 C CA . LYS A 1 77 ? -10.246 -10.842 0.007 1.00 95.56 77 LYS A CA 1
ATOM 600 C C . LYS A 1 77 ? -10.027 -9.343 0.169 1.00 95.56 77 LYS A C 1
ATOM 602 O O . LYS A 1 77 ? -9.858 -8.837 1.274 1.00 95.56 77 LYS A O 1
ATOM 607 N N . VAL A 1 78 ? -10.120 -8.608 -0.938 1.00 96.19 78 VAL A N 1
ATOM 608 C CA . VAL A 1 78 ? -10.127 -7.140 -0.917 1.00 96.19 78 VAL A CA 1
ATOM 609 C C . VAL A 1 78 ? -11.458 -6.645 -0.343 1.00 96.19 78 VAL A C 1
ATOM 611 O O . VAL A 1 78 ? -12.515 -6.830 -0.948 1.00 96.19 78 VAL A O 1
ATOM 614 N N . ILE A 1 79 ? -11.411 -6.004 0.825 1.00 96.38 79 ILE A N 1
ATOM 615 C CA . ILE A 1 79 ? -12.581 -5.437 1.522 1.00 96.38 79 ILE A CA 1
ATOM 616 C C . ILE A 1 79 ? -12.680 -3.910 1.388 1.00 96.38 79 ILE A C 1
ATOM 618 O O . ILE A 1 79 ? -13.693 -3.312 1.763 1.00 96.38 79 ILE A O 1
ATOM 622 N N . TYR A 1 80 ? -11.640 -3.278 0.840 1.00 96.81 80 TYR A N 1
ATOM 623 C CA . TYR A 1 80 ? -11.600 -1.857 0.507 1.00 96.81 80 TYR A CA 1
ATOM 624 C C . TYR A 1 80 ? -10.588 -1.600 -0.612 1.00 96.81 80 TYR A C 1
ATOM 626 O O . TYR A 1 80 ? -9.486 -2.148 -0.574 1.00 96.81 80 TYR A O 1
ATOM 634 N N . PHE A 1 81 ? -10.947 -0.742 -1.568 1.00 95.69 81 PHE A N 1
ATOM 635 C CA . PHE A 1 81 ? -10.068 -0.277 -2.638 1.00 95.69 81 PHE A CA 1
ATOM 636 C C . PHE A 1 81 ? -10.274 1.218 -2.882 1.00 95.69 81 PHE A C 1
ATOM 638 O O . PHE A 1 81 ? -11.412 1.692 -2.886 1.00 95.69 81 PHE A O 1
ATOM 645 N N . TYR A 1 82 ? -9.184 1.957 -3.084 1.00 95.06 82 TYR A N 1
ATOM 646 C CA . TYR A 1 82 ? -9.232 3.386 -3.367 1.00 95.06 82 TYR A CA 1
ATOM 647 C C . TYR A 1 82 ? -8.029 3.857 -4.199 1.00 95.06 82 TYR A C 1
ATOM 649 O O . TYR A 1 82 ? -6.885 3.550 -3.865 1.00 95.06 82 TYR A O 1
ATOM 657 N N . ASP A 1 83 ? -8.290 4.640 -5.250 1.00 94.06 83 ASP A N 1
ATOM 658 C CA . ASP A 1 83 ? -7.314 5.021 -6.283 1.00 94.06 83 ASP A CA 1
ATOM 659 C C . ASP A 1 83 ? -7.445 6.481 -6.770 1.00 94.06 83 ASP A C 1
ATOM 661 O O . ASP A 1 83 ? -6.902 6.848 -7.811 1.00 94.06 83 ASP A O 1
ATOM 665 N N . ARG A 1 84 ? -8.163 7.343 -6.036 1.00 91.12 84 ARG A N 1
ATOM 666 C CA . ARG A 1 84 ? -8.535 8.701 -6.493 1.00 91.12 84 ARG A CA 1
ATOM 667 C C . ARG A 1 84 ? -7.696 9.845 -5.908 1.00 91.12 84 ARG A C 1
ATOM 669 O O . ARG A 1 84 ? -8.129 10.993 -5.919 1.00 91.12 84 ARG A O 1
ATOM 676 N N . GLY A 1 85 ? -6.502 9.554 -5.393 1.00 87.25 85 GLY A N 1
ATOM 677 C CA . GLY A 1 85 ? -5.630 10.564 -4.774 1.00 87.25 85 GLY A CA 1
ATOM 678 C C . GLY A 1 85 ? -6.113 11.012 -3.386 1.00 87.25 85 GLY A C 1
ATOM 679 O O . GLY A 1 85 ? -7.006 10.411 -2.805 1.00 87.25 85 GLY A O 1
ATOM 680 N N . PHE A 1 86 ? -5.515 12.040 -2.787 1.00 88.81 86 PHE A N 1
ATOM 681 C CA . PHE A 1 86 ? -5.778 12.377 -1.379 1.00 88.81 86 PHE A CA 1
ATOM 682 C C . PHE A 1 86 ? -7.248 12.754 -1.089 1.00 88.81 86 PHE A C 1
ATOM 684 O O . PHE A 1 86 ? -7.783 13.684 -1.685 1.00 88.81 86 PHE A O 1
ATOM 691 N N . ALA A 1 87 ? -7.873 12.087 -0.109 1.00 93.12 87 ALA A N 1
ATOM 692 C CA . ALA A 1 87 ? -9.185 12.463 0.421 1.00 93.12 87 ALA A CA 1
ATOM 693 C C . ALA A 1 87 ? -9.352 12.060 1.897 1.00 93.12 87 ALA A C 1
ATOM 695 O O . ALA A 1 87 ? -9.129 10.909 2.277 1.00 93.12 87 ALA A O 1
ATOM 696 N N . VAL A 1 88 ? -9.818 12.994 2.734 1.00 94.06 88 VAL A N 1
ATOM 697 C CA . VAL A 1 88 ? -10.091 12.738 4.164 1.00 94.06 88 VAL A CA 1
ATOM 698 C C . VAL A 1 88 ? -11.244 11.744 4.346 1.00 94.06 88 VAL A C 1
ATOM 700 O O . VAL A 1 88 ? -11.196 10.882 5.221 1.00 94.06 88 VAL A O 1
ATOM 703 N N . SER A 1 89 ? -12.265 11.818 3.490 1.00 95.50 89 SER A N 1
ATOM 704 C CA . SER A 1 89 ? -13.377 10.862 3.484 1.00 95.50 89 SER A CA 1
ATOM 705 C C . SER A 1 89 ? -12.899 9.430 3.230 1.00 95.50 89 SER A C 1
ATOM 707 O O . SER A 1 89 ? -13.333 8.521 3.933 1.00 95.50 89 SER A O 1
ATOM 709 N N . ALA A 1 90 ? -11.960 9.237 2.299 1.00 95.38 90 ALA A N 1
ATOM 710 C CA . ALA A 1 90 ? -11.368 7.933 2.006 1.00 95.38 90 ALA A CA 1
ATOM 711 C C . ALA A 1 90 ? -10.569 7.383 3.198 1.00 95.38 90 ALA A C 1
ATOM 713 O O . ALA A 1 90 ? -10.688 6.206 3.527 1.00 95.38 90 ALA A O 1
ATOM 714 N N . LEU A 1 91 ? -9.814 8.233 3.906 1.00 95.19 91 LEU A N 1
ATOM 715 C CA . LEU A 1 91 ? -9.134 7.833 5.144 1.00 95.19 91 LEU A CA 1
ATOM 716 C C . LEU A 1 91 ? -10.134 7.341 6.201 1.00 95.19 91 LEU A C 1
ATOM 718 O O . LEU A 1 91 ? -9.913 6.310 6.830 1.00 95.19 91 LEU A O 1
ATOM 722 N N . ASN A 1 92 ? -11.248 8.049 6.383 1.00 95.44 92 ASN A N 1
ATOM 723 C CA . ASN A 1 92 ? -12.268 7.657 7.356 1.00 95.44 92 ASN A CA 1
ATOM 724 C C . ASN A 1 92 ? -12.981 6.353 6.967 1.00 95.44 92 ASN A C 1
ATOM 726 O O . ASN A 1 92 ? -13.204 5.509 7.831 1.00 95.44 92 ASN A O 1
ATOM 730 N N . GLN A 1 93 ? -13.290 6.156 5.683 1.00 95.50 93 GLN A N 1
ATOM 731 C CA . GLN A 1 93 ? -13.870 4.903 5.183 1.00 95.50 93 GLN A CA 1
ATOM 732 C C . GLN A 1 93 ? -12.917 3.722 5.375 1.00 95.50 93 GLN A C 1
ATOM 734 O O . GLN A 1 93 ? -13.332 2.671 5.859 1.00 95.50 93 GLN A O 1
ATOM 739 N N . LEU A 1 94 ? -11.633 3.907 5.067 1.00 95.06 94 LEU A N 1
ATOM 740 C CA . LEU A 1 94 ? -10.600 2.906 5.313 1.00 95.06 94 LEU A CA 1
ATOM 741 C C . LEU A 1 94 ? -10.550 2.525 6.797 1.00 95.06 94 LEU A C 1
ATOM 743 O O . LEU A 1 94 ? -10.579 1.343 7.125 1.00 95.06 94 LEU A O 1
ATOM 747 N N . ARG A 1 95 ? -10.539 3.508 7.706 1.00 94.81 95 ARG A N 1
ATOM 748 C CA . ARG A 1 95 ? -10.515 3.253 9.157 1.00 94.81 95 ARG A CA 1
ATOM 749 C C . ARG A 1 95 ? -11.733 2.465 9.635 1.00 94.81 95 ARG A C 1
ATOM 751 O O . ARG A 1 95 ? -11.578 1.577 10.463 1.00 94.81 95 ARG A O 1
ATOM 758 N N . GLN A 1 96 ? -12.919 2.729 9.084 1.00 94.38 96 GLN A N 1
ATOM 759 C CA . GLN A 1 96 ? -14.120 1.939 9.388 1.00 94.38 96 GLN A CA 1
ATOM 760 C C . GLN A 1 96 ? -13.975 0.472 8.969 1.00 94.38 96 GLN A C 1
ATOM 762 O O . GLN A 1 96 ? -14.506 -0.403 9.640 1.00 94.38 96 GLN A O 1
ATOM 767 N N . LYS A 1 97 ? -13.251 0.187 7.879 1.00 94.50 97 LYS A N 1
ATOM 768 C CA . LYS A 1 97 ? -12.991 -1.189 7.432 1.00 94.50 97 LYS A CA 1
ATOM 769 C C . LYS A 1 97 ? -11.957 -1.921 8.286 1.00 94.50 97 LYS A C 1
ATOM 771 O O . LYS A 1 97 ? -12.006 -3.140 8.327 1.00 94.50 97 LYS A O 1
ATOM 776 N N . LEU A 1 98 ? -11.065 -1.193 8.959 1.00 91.44 98 LEU A N 1
ATOM 777 C CA . LEU A 1 98 ? -10.047 -1.750 9.859 1.00 91.44 98 LEU A CA 1
ATOM 778 C C . LEU A 1 98 ? -10.533 -1.973 11.298 1.00 91.44 98 LEU A C 1
ATOM 780 O O . LEU A 1 98 ? -9.849 -2.637 12.066 1.00 91.44 98 LEU A O 1
ATOM 784 N N . ALA A 1 99 ? -11.658 -1.370 11.686 1.00 81.44 99 ALA A N 1
ATOM 785 C CA . ALA A 1 99 ? -12.202 -1.460 13.041 1.00 81.44 99 ALA A CA 1
ATOM 786 C C . ALA A 1 99 ? -13.064 -2.717 13.285 1.00 81.44 99 ALA A C 1
ATOM 788 O O . ALA A 1 99 ? -13.646 -2.836 14.363 1.00 81.44 99 ALA A O 1
ATOM 789 N N . ASN A 1 100 ? -13.160 -3.608 12.291 1.00 55.88 100 ASN A N 1
ATOM 790 C CA . ASN A 1 100 ? -13.923 -4.856 12.337 1.00 55.88 100 ASN A CA 1
ATOM 791 C C . ASN A 1 100 ? -13.009 -6.058 12.549 1.00 55.88 100 ASN A C 1
ATOM 793 O O . ASN A 1 100 ? -11.951 -6.093 11.882 1.00 55.88 100 ASN A O 1
#